Protein AF-B6IWZ7-F1 (afdb_monomer_lite)

Sequence (149 aa):
MPFMDRESFIALLDSLGDPDDAKALEAARTVHRRMVDAGVGWDALLVPAPRTDGDAEDGLDLDLDDAGVDDTDTDGAGVDGTDTGAGDAGGPEDRDLIDRMLADYVLSDQTRQELTDLRKDIAAGEFSPADSRYVRQLARRLKPRAGSR

pLDDT: mean 75.44, std 19.74, range [39.78, 95.19]

Secondary structure (DSSP, 8-state):
--SS-HHHHHHHHHGGG-S-HHHHHHHHHHHHHHHHHTT--GGGGSPPPP---S----------------------------------TT-HHHHHHHHHHHHHS---HHHHHHHHHHHHHHHHT---HHHHHHHHHHHHHPPP-S---

Organism: Rhodospirillum centenum (strain ATCC 51521 / SW) (NCBI:txid414684)

Radius of gyration: 23.31 Å; chains: 1; bounding box: 56×52×47 Å

Foldseek 3Di:
DPQDPPVVLVVLVVQCPPPPPVSVVVSVVVNVVSCVVVVHDPVVVDDPDPPPPDDDDDDPPPPDDDDDDDDDDDDDDDDPDDDPCPDPQQDVVLLVLLVCCLPFADDDPVVVVVSVVLNVCSVVVNHGNVNSVVSVVVSVPTDGPPDDD

Structure (mmCIF, N/CA/C/O backbone):
data_AF-B6IWZ7-F1
#
_entry.id   AF-B6IWZ7-F1
#
loop_
_atom_site.group_PDB
_atom_site.id
_atom_site.type_symbol
_atom_site.label_atom_id
_atom_site.label_alt_id
_atom_site.label_comp_id
_atom_site.label_asym_id
_atom_site.label_entity_id
_atom_site.label_seq_id
_atom_site.pdbx_PDB_ins_code
_atom_site.Cartn_x
_atom_site.Cartn_y
_atom_site.Cartn_z
_atom_site.occupancy
_atom_site.B_iso_or_equiv
_atom_site.auth_seq_id
_atom_site.auth_comp_id
_atom_site.auth_asym_id
_atom_site.auth_atom_id
_atom_site.pdbx_PDB_model_num
ATOM 1 N N . MET A 1 1 ? -14.646 20.123 1.696 1.00 50.62 1 MET A N 1
ATOM 2 C CA . MET A 1 1 ? -14.236 19.291 2.849 1.00 50.62 1 MET A CA 1
ATOM 3 C C . MET A 1 1 ? -14.464 20.065 4.155 1.00 50.62 1 MET A C 1
ATOM 5 O O . MET A 1 1 ? -13.524 20.673 4.640 1.00 50.62 1 MET A O 1
ATOM 9 N N . PRO A 1 2 ? -15.690 20.142 4.699 1.00 50.22 2 PRO A N 1
ATOM 10 C CA . PRO A 1 2 ? -15.967 20.957 5.891 1.00 50.22 2 PRO A CA 1
ATOM 11 C C . PRO A 1 2 ? -15.804 20.234 7.248 1.00 50.22 2 PRO A C 1
ATOM 13 O O . PRO A 1 2 ? -16.154 20.813 8.269 1.00 50.22 2 PRO A O 1
ATOM 16 N N . PHE A 1 3 ? -15.290 18.995 7.294 1.00 53.25 3 PHE A N 1
ATOM 17 C CA . PHE A 1 3 ? -15.301 18.169 8.522 1.00 53.25 3 PHE A CA 1
ATOM 18 C C . PHE A 1 3 ? -13.920 17.912 9.148 1.00 53.25 3 PHE A C 1
ATOM 20 O O . PHE A 1 3 ? -13.838 17.439 10.276 1.00 53.25 3 PHE A O 1
ATOM 27 N N . MET A 1 4 ? -12.833 18.226 8.443 1.00 65.00 4 MET A N 1
ATOM 28 C CA . MET A 1 4 ? -11.468 18.141 8.965 1.00 65.00 4 MET A CA 1
ATOM 29 C C . MET A 1 4 ? -10.723 19.402 8.565 1.00 65.00 4 MET A C 1
ATOM 31 O O . MET A 1 4 ? -10.801 19.818 7.409 1.00 65.00 4 MET A O 1
ATOM 35 N N . ASP A 1 5 ? -10.005 19.997 9.514 1.00 81.00 5 ASP A N 1
ATOM 36 C CA . ASP A 1 5 ? -9.083 21.081 9.205 1.00 81.00 5 ASP A CA 1
ATOM 37 C C . ASP A 1 5 ? -8.035 20.563 8.212 1.00 81.00 5 ASP A C 1
ATOM 39 O O . ASP A 1 5 ? -7.206 19.709 8.540 1.00 81.00 5 ASP A O 1
ATOM 43 N N . ARG A 1 6 ? -8.153 21.017 6.961 1.00 83.81 6 ARG A N 1
ATOM 44 C CA . ARG A 1 6 ? -7.383 20.504 5.825 1.00 83.81 6 ARG A CA 1
ATOM 45 C C . ARG A 1 6 ? -5.889 20.703 6.042 1.00 83.81 6 ARG A C 1
ATOM 47 O O . ARG A 1 6 ? -5.115 19.794 5.769 1.00 83.81 6 ARG A O 1
ATOM 54 N N . GLU A 1 7 ? -5.504 21.862 6.558 1.00 87.31 7 GLU A N 1
ATOM 55 C CA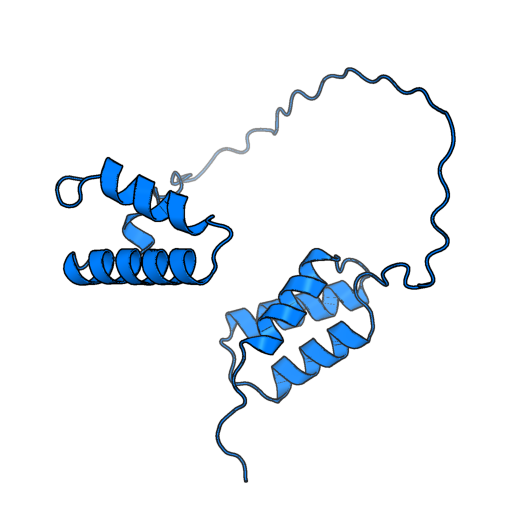 . GLU A 1 7 ? -4.105 22.220 6.781 1.00 87.31 7 GLU A CA 1
ATOM 56 C C . GLU A 1 7 ? -3.483 21.344 7.876 1.00 87.31 7 GLU A C 1
ATOM 58 O O . GLU A 1 7 ? -2.426 20.748 7.673 1.00 87.31 7 GLU A O 1
ATOM 63 N N . SER A 1 8 ? -4.192 21.137 8.989 1.00 83.25 8 SER A N 1
ATOM 64 C CA . SER A 1 8 ? -3.762 20.208 10.040 1.00 83.25 8 SER A CA 1
ATOM 65 C C . SER A 1 8 ? -3.697 18.756 9.565 1.00 83.25 8 SER A C 1
ATOM 67 O O . SER A 1 8 ? -2.905 17.975 10.088 1.00 83.25 8 SER A O 1
ATOM 69 N N . PHE A 1 9 ? -4.554 18.353 8.623 1.00 87.81 9 PHE A N 1
ATOM 70 C CA . PHE A 1 9 ? -4.522 17.006 8.054 1.00 87.81 9 PHE A CA 1
ATOM 71 C C . PHE A 1 9 ? -3.341 16.826 7.096 1.00 87.81 9 PHE A C 1
ATOM 73 O O . PHE A 1 9 ? -2.662 15.809 7.168 1.00 87.81 9 PHE A O 1
ATOM 80 N N . ILE A 1 10 ? -3.038 17.829 6.267 1.00 90.19 10 ILE A N 1
ATOM 81 C CA . ILE A 1 10 ? -1.868 17.824 5.378 1.00 90.19 10 ILE A CA 1
ATOM 82 C C . ILE A 1 10 ? -0.570 17.769 6.182 1.00 90.19 10 ILE A C 1
ATOM 84 O O . ILE A 1 10 ? 0.285 16.948 5.872 1.00 90.19 10 ILE A O 1
ATOM 88 N N . ALA A 1 11 ? -0.442 18.552 7.256 1.00 90.19 11 ALA A N 1
ATOM 89 C CA . ALA A 1 11 ? 0.731 18.487 8.131 1.00 90.19 11 ALA A CA 1
ATOM 90 C C . ALA A 1 11 ? 0.934 17.088 8.749 1.00 90.19 11 ALA A C 1
ATOM 92 O O . ALA A 1 11 ? 2.060 16.642 8.951 1.00 90.19 11 ALA A O 1
ATOM 93 N N . LEU A 1 12 ? -0.163 16.376 9.029 1.00 89.31 12 LEU A N 1
ATOM 94 C CA . LEU A 1 12 ? -0.134 15.006 9.545 1.00 89.31 12 LEU A CA 1
ATOM 95 C C . LEU A 1 12 ? 0.260 13.974 8.475 1.00 89.31 12 LEU A C 1
ATOM 97 O O . LEU A 1 12 ? 0.770 12.910 8.808 1.00 89.31 12 LEU A O 1
ATOM 101 N N . LEU A 1 13 ? -0.026 14.260 7.204 1.00 92.75 13 LEU A N 1
ATOM 102 C CA . LEU A 1 13 ? 0.418 13.441 6.078 1.00 92.75 13 LEU A CA 1
ATOM 103 C C . LEU A 1 13 ? 1.897 13.685 5.770 1.00 92.75 13 LEU A C 1
ATOM 105 O O . LEU A 1 13 ? 2.611 12.736 5.471 1.00 92.75 13 LEU A O 1
ATOM 109 N N . ASP A 1 14 ? 2.363 14.925 5.893 1.00 93.75 14 ASP A N 1
ATOM 110 C CA . ASP A 1 14 ? 3.773 15.282 5.719 1.00 93.75 14 ASP A CA 1
ATOM 111 C C . ASP A 1 14 ? 4.665 14.584 6.762 1.00 93.75 14 ASP A C 1
ATOM 113 O O . ASP A 1 14 ? 5.712 14.030 6.429 1.00 93.75 14 ASP A O 1
ATOM 117 N N . SER A 1 15 ? 4.194 14.470 8.012 1.00 90.75 15 SER A N 1
ATOM 118 C CA . SER A 1 15 ? 4.924 13.763 9.074 1.00 90.75 15 SER A CA 1
ATOM 119 C C . SER A 1 15 ? 5.029 12.243 8.886 1.00 90.75 15 SER A C 1
ATOM 121 O O . SER A 1 15 ? 5.782 11.593 9.611 1.00 90.75 15 SER A O 1
ATOM 123 N N . LEU A 1 16 ? 4.341 11.658 7.898 1.00 93.00 16 LEU A N 1
ATOM 124 C CA . LEU A 1 16 ? 4.580 10.269 7.482 1.00 93.00 16 LEU A CA 1
ATOM 125 C C . LEU A 1 16 ? 5.947 10.094 6.805 1.00 93.00 16 LEU A C 1
ATOM 127 O O . LEU A 1 16 ? 6.442 8.972 6.745 1.00 93.00 16 LEU A O 1
ATOM 131 N N . GLY A 1 17 ? 6.538 11.176 6.290 1.00 89.69 17 GLY A N 1
ATOM 132 C CA . GLY A 1 17 ? 7.883 11.196 5.718 1.00 89.69 17 GLY A CA 1
ATOM 133 C C . GLY A 1 17 ? 8.998 11.457 6.736 1.00 89.69 17 GLY A C 1
ATOM 134 O O . GLY A 1 17 ? 10.150 11.602 6.328 1.00 89.69 17 GLY A O 1
ATOM 135 N N . ASP A 1 18 ? 8.685 11.554 8.036 1.00 93.88 18 ASP A N 1
ATOM 136 C CA . ASP A 1 18 ? 9.697 11.769 9.077 1.00 93.88 18 ASP A CA 1
ATOM 137 C C . ASP A 1 18 ? 10.650 10.553 9.144 1.00 93.88 18 ASP A C 1
ATOM 139 O O . ASP A 1 18 ? 10.182 9.412 9.135 1.00 93.88 18 ASP A O 1
ATOM 143 N N . PRO A 1 19 ? 11.982 10.762 9.202 1.00 88.94 19 PRO A N 1
ATOM 144 C CA . PRO A 1 19 ? 12.957 9.673 9.297 1.00 88.94 19 PRO A CA 1
ATOM 145 C C . PRO A 1 19 ? 12.881 8.892 10.619 1.00 88.94 19 PRO A C 1
ATOM 147 O O . PRO A 1 19 ? 13.490 7.829 10.737 1.00 88.94 19 PRO A O 1
ATOM 150 N N . ASP A 1 20 ? 12.187 9.420 11.628 1.00 92.94 20 ASP A N 1
ATOM 151 C CA . ASP A 1 20 ? 11.877 8.711 12.863 1.00 92.94 20 ASP A CA 1
ATOM 152 C C . ASP A 1 20 ? 10.621 7.841 12.692 1.00 92.94 20 ASP A C 1
ATOM 154 O O . ASP A 1 20 ? 9.480 8.316 12.757 1.00 92.94 20 ASP A O 1
ATOM 158 N N . ASP A 1 21 ? 10.839 6.532 12.551 1.00 91.56 21 ASP A N 1
ATOM 159 C CA . ASP A 1 21 ? 9.786 5.520 12.427 1.00 91.56 21 ASP A CA 1
ATOM 160 C C . ASP A 1 21 ? 8.716 5.615 13.528 1.00 91.56 21 ASP A C 1
ATOM 162 O O . ASP A 1 21 ? 7.542 5.319 13.283 1.00 91.56 21 ASP A O 1
ATOM 166 N N . ALA A 1 22 ? 9.081 6.026 14.750 1.00 92.56 22 ALA A N 1
ATOM 167 C CA . ALA A 1 22 ? 8.120 6.148 15.842 1.00 92.56 22 ALA A CA 1
ATOM 168 C C . ALA A 1 22 ? 7.110 7.273 15.575 1.00 92.56 22 ALA A C 1
ATOM 170 O O . ALA A 1 22 ? 5.908 7.090 15.800 1.00 92.56 22 ALA A O 1
ATOM 171 N N . LYS A 1 23 ? 7.581 8.405 15.041 1.00 88.38 23 LYS A N 1
ATOM 172 C CA . LYS A 1 23 ? 6.732 9.543 14.675 1.00 88.38 23 LYS A CA 1
ATOM 173 C C . LYS A 1 23 ? 5.892 9.247 13.445 1.00 88.38 23 LYS A C 1
ATOM 175 O O . LYS A 1 23 ? 4.693 9.523 13.465 1.00 88.38 23 LYS A O 1
ATOM 180 N N . ALA A 1 24 ? 6.475 8.623 12.423 1.00 93.75 24 ALA A N 1
ATOM 181 C CA . ALA A 1 24 ? 5.736 8.214 11.232 1.00 93.75 24 ALA A CA 1
ATOM 182 C C . ALA A 1 24 ? 4.601 7.231 11.588 1.00 93.75 24 ALA A C 1
ATOM 184 O O . ALA A 1 24 ? 3.465 7.365 11.124 1.00 93.75 24 ALA A O 1
ATOM 185 N N . LEU A 1 25 ? 4.863 6.276 12.488 1.00 94.69 25 LEU A N 1
ATOM 186 C CA . LEU A 1 25 ? 3.860 5.325 12.972 1.00 94.69 25 LEU A CA 1
ATOM 187 C C . LEU A 1 25 ? 2.758 6.003 13.803 1.00 94.69 25 LEU A C 1
ATOM 189 O O . LEU A 1 25 ? 1.578 5.661 13.669 1.00 94.69 25 LEU A O 1
ATOM 193 N N . GLU A 1 26 ? 3.113 6.949 14.672 1.00 93.06 2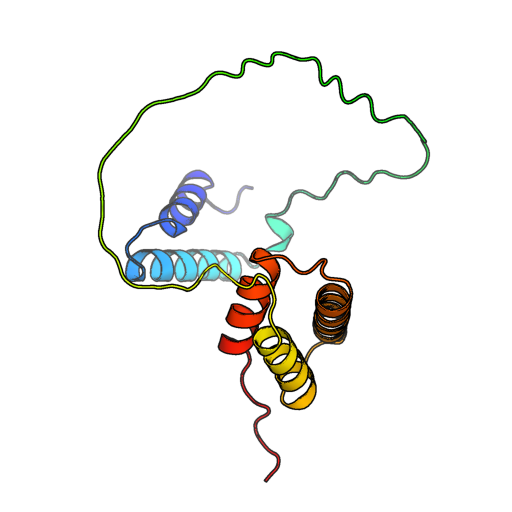6 GLU A N 1
ATOM 194 C CA . GLU A 1 26 ? 2.141 7.734 15.438 1.00 93.06 26 GLU A CA 1
ATOM 195 C C . GLU A 1 26 ? 1.251 8.581 14.517 1.00 93.06 26 GLU A C 1
ATOM 197 O O . GLU A 1 26 ? 0.022 8.580 14.670 1.00 93.06 26 GLU A O 1
ATOM 202 N N . ALA A 1 27 ? 1.852 9.237 13.524 1.00 91.06 27 ALA A N 1
ATOM 203 C CA . ALA A 1 27 ? 1.153 10.004 12.505 1.00 91.06 27 ALA A CA 1
ATOM 204 C C . ALA A 1 27 ? 0.169 9.118 11.733 1.00 91.06 27 ALA A C 1
ATOM 206 O O . ALA A 1 27 ? -1.027 9.413 11.708 1.00 91.06 27 ALA A O 1
ATOM 207 N N . ALA A 1 28 ? 0.617 7.964 11.227 1.00 93.50 28 ALA A N 1
ATOM 208 C CA . ALA A 1 28 ? -0.228 7.011 10.503 1.00 93.50 28 ALA A CA 1
ATOM 209 C C . ALA A 1 28 ? -1.429 6.538 11.335 1.00 93.50 28 ALA A C 1
ATOM 211 O O . ALA A 1 28 ? -2.569 6.512 10.862 1.00 93.50 28 ALA A O 1
ATOM 212 N N . ARG A 1 29 ? -1.199 6.212 12.613 1.00 94.62 29 ARG A N 1
ATOM 213 C CA . ARG A 1 29 ? -2.270 5.821 13.544 1.00 94.62 29 ARG A CA 1
ATOM 214 C C . ARG A 1 29 ? -3.251 6.960 13.803 1.00 94.62 29 ARG A C 1
ATOM 216 O O . ARG A 1 29 ? -4.442 6.707 13.981 1.00 94.62 29 ARG A O 1
ATOM 223 N N . THR A 1 30 ? -2.767 8.196 13.839 1.00 92.88 30 THR A N 1
ATOM 224 C CA . THR A 1 30 ? -3.594 9.386 14.060 1.00 92.88 30 THR A CA 1
ATOM 225 C C . THR A 1 30 ? -4.440 9.710 12.831 1.00 92.88 30 THR A C 1
ATOM 227 O O . THR A 1 30 ? -5.633 9.972 12.984 1.00 92.88 30 THR A O 1
ATOM 230 N N . VAL A 1 31 ? -3.872 9.607 11.623 1.00 91.31 31 VAL A N 1
ATOM 231 C CA . VAL A 1 31 ? -4.6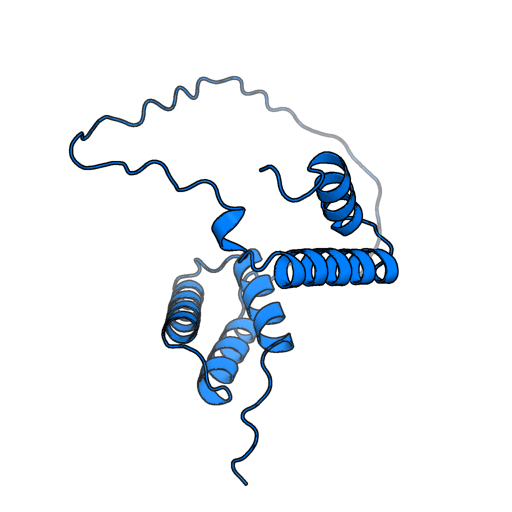08 9.734 10.354 1.00 91.31 31 VAL A CA 1
ATOM 232 C C . VAL A 1 31 ? -5.738 8.705 10.312 1.00 91.31 31 VAL A C 1
ATOM 234 O O . VAL A 1 31 ? -6.899 9.074 10.141 1.00 91.31 31 VAL A O 1
ATOM 237 N N . HIS A 1 32 ? -5.424 7.428 10.562 1.00 91.56 32 HIS A N 1
ATOM 238 C CA . HIS A 1 32 ? -6.417 6.354 10.540 1.00 91.56 32 HIS A CA 1
ATOM 239 C C . HIS A 1 32 ? -7.565 6.593 11.531 1.00 91.56 32 HIS A C 1
ATOM 241 O O . HIS A 1 32 ? -8.730 6.464 11.163 1.00 91.56 32 HIS A O 1
ATOM 247 N N . ARG A 1 33 ? -7.254 6.994 12.772 1.00 92.31 33 ARG A N 1
ATOM 248 C CA . ARG A 1 33 ? -8.272 7.275 13.795 1.00 92.31 33 ARG A CA 1
ATOM 249 C C . ARG A 1 33 ? -9.199 8.411 13.375 1.00 92.31 33 ARG A C 1
ATOM 251 O O . ARG A 1 33 ? -10.406 8.261 13.471 1.00 92.31 33 ARG A O 1
ATOM 258 N N . ARG A 1 34 ? -8.647 9.501 12.832 1.00 88.12 34 ARG A N 1
ATOM 259 C CA . ARG A 1 34 ? -9.447 10.630 12.334 1.00 88.12 34 ARG A CA 1
ATOM 260 C C . ARG A 1 34 ? -10.390 10.211 11.211 1.00 88.12 34 ARG A C 1
ATOM 262 O O . ARG A 1 34 ? -11.534 10.647 11.191 1.00 88.12 34 ARG A O 1
ATOM 269 N N . MET A 1 35 ? -9.934 9.356 10.299 1.00 88.56 35 MET A N 1
ATOM 270 C CA . MET A 1 35 ? -10.774 8.837 9.217 1.00 88.56 35 MET A CA 1
ATOM 271 C C . MET A 1 35 ? -11.911 7.954 9.733 1.00 88.56 35 MET A C 1
ATOM 273 O O . MET A 1 35 ? -13.052 8.127 9.308 1.00 88.56 35 MET A O 1
ATOM 277 N N . VAL A 1 36 ? -11.624 7.076 10.700 1.00 89.88 36 VAL A N 1
ATOM 278 C CA . VAL A 1 36 ? -12.641 6.249 11.369 1.00 89.88 36 VAL A CA 1
ATOM 279 C C . VAL A 1 36 ? -13.645 7.112 12.137 1.00 89.88 36 VAL A C 1
ATOM 281 O O . VAL A 1 36 ? -14.846 6.918 11.970 1.00 89.88 36 VAL A O 1
ATOM 284 N N . ASP A 1 37 ? -13.179 8.092 12.916 1.00 86.75 37 ASP A N 1
ATOM 285 C CA . ASP A 1 37 ? -14.033 8.993 13.705 1.00 86.75 37 ASP A CA 1
ATOM 286 C C . ASP A 1 37 ? -14.950 9.843 12.814 1.00 86.75 37 ASP A C 1
ATOM 288 O O . ASP A 1 37 ? -16.090 10.131 13.175 1.00 86.75 37 ASP A O 1
ATOM 292 N N . ALA A 1 38 ? -14.473 10.220 11.626 1.00 83.94 38 ALA A N 1
ATOM 293 C CA . ALA A 1 38 ? -15.274 10.925 10.634 1.00 83.94 38 ALA A CA 1
ATOM 294 C C . ALA A 1 38 ? -16.178 10.000 9.800 1.00 83.94 38 ALA A C 1
ATOM 296 O O . ALA A 1 38 ? -16.990 10.497 9.021 1.00 83.94 38 ALA A O 1
ATOM 297 N N . GLY A 1 39 ? -16.042 8.676 9.928 1.00 87.00 39 GLY A N 1
ATOM 298 C CA . GLY A 1 39 ? -16.761 7.701 9.105 1.00 87.00 39 GLY A CA 1
ATOM 299 C C . GLY A 1 39 ? -16.397 7.772 7.618 1.00 87.00 39 GLY A C 1
ATOM 300 O O . GLY A 1 39 ? -17.208 7.403 6.771 1.00 87.00 39 GLY A O 1
ATOM 301 N N . VAL A 1 40 ? -15.205 8.279 7.293 1.00 84.50 40 VAL A N 1
ATOM 302 C CA . VAL A 1 40 ? -14.745 8.516 5.921 1.00 84.50 40 VAL A CA 1
ATOM 303 C C . VAL A 1 40 ? -13.758 7.421 5.516 1.00 84.50 40 VAL A C 1
ATOM 305 O O . VAL A 1 40 ? -12.744 7.207 6.179 1.00 84.50 40 VAL A O 1
ATOM 308 N N . GLY A 1 41 ? -14.053 6.729 4.414 1.00 84.88 41 GLY A N 1
ATOM 309 C CA . GLY A 1 41 ? -13.147 5.760 3.797 1.00 84.88 41 GLY A CA 1
ATOM 310 C C . GLY A 1 41 ? -12.001 6.426 3.028 1.00 84.88 41 GLY A C 1
ATOM 311 O O . GLY A 1 41 ? -12.052 7.609 2.696 1.00 84.88 41 GLY A O 1
ATOM 312 N N . TRP A 1 42 ? -10.941 5.669 2.736 1.00 86.62 42 TRP A N 1
ATOM 313 C CA . TRP A 1 42 ? -9.783 6.166 1.973 1.00 86.62 42 TRP A CA 1
ATOM 314 C C . TRP A 1 42 ? -10.126 6.564 0.536 1.00 86.62 42 TRP A C 1
ATOM 316 O O . TRP A 1 42 ? -9.491 7.453 -0.023 1.00 86.62 42 TRP A O 1
ATOM 326 N N . ASP A 1 43 ? -11.165 5.961 -0.034 1.00 85.81 43 ASP A N 1
ATOM 327 C CA . ASP A 1 43 ? -11.719 6.289 -1.346 1.00 85.81 43 ASP A CA 1
ATOM 328 C C . ASP A 1 43 ? -12.205 7.741 -1.437 1.00 85.81 43 ASP A C 1
ATOM 330 O O . ASP A 1 43 ? -12.054 8.377 -2.475 1.00 85.81 43 ASP A O 1
ATOM 334 N N . ALA A 1 44 ? -12.701 8.306 -0.335 1.00 84.44 44 ALA A N 1
ATOM 335 C CA . ALA A 1 44 ? -13.206 9.674 -0.305 1.00 84.44 44 ALA A CA 1
ATOM 336 C C . ALA A 1 44 ? -12.101 10.740 -0.409 1.00 84.44 44 ALA A C 1
ATOM 338 O O . ALA A 1 44 ? -12.396 11.916 -0.633 1.00 84.44 44 ALA A O 1
ATOM 339 N N . LEU A 1 45 ? -10.834 10.352 -0.222 1.00 83.12 45 LEU A N 1
ATOM 340 C CA . LEU A 1 45 ? -9.682 11.225 -0.454 1.00 83.12 45 LEU A CA 1
ATOM 341 C C . LEU A 1 45 ? -9.242 11.227 -1.921 1.00 83.12 45 LEU A C 1
ATOM 343 O O . LEU A 1 45 ? -8.505 12.123 -2.332 1.00 83.12 45 LEU A O 1
ATOM 347 N N . LEU A 1 46 ? -9.676 10.240 -2.706 1.00 85.31 46 LEU A N 1
ATOM 348 C CA . LEU A 1 46 ? -9.309 10.124 -4.107 1.00 85.31 46 LEU A CA 1
ATOM 349 C C . LEU A 1 46 ? -10.236 10.998 -4.948 1.00 85.31 46 LEU A C 1
ATOM 351 O O . LEU A 1 46 ? -11.462 10.903 -4.874 1.00 85.31 46 LEU A O 1
ATOM 355 N N . VAL A 1 47 ? -9.643 11.851 -5.782 1.00 80.56 47 VAL A N 1
ATOM 356 C CA . VAL A 1 47 ? -10.397 12.526 -6.838 1.00 80.56 47 VAL A CA 1
ATOM 357 C C . VAL A 1 47 ? -10.791 11.451 -7.856 1.00 80.56 47 VAL A C 1
ATOM 359 O O . VAL A 1 47 ? -9.903 10.727 -8.315 1.00 80.56 47 VAL A O 1
ATOM 362 N N . PRO A 1 48 ? -12.084 11.304 -8.206 1.00 71.81 48 PRO A N 1
ATOM 363 C CA . PRO A 1 48 ? -12.495 10.359 -9.233 1.00 71.81 48 PRO A CA 1
ATOM 364 C C . PRO A 1 48 ? -11.707 10.628 -10.511 1.00 71.81 48 PRO A C 1
ATOM 366 O O . PRO A 1 48 ? -11.622 11.781 -10.942 1.00 71.81 48 PRO A O 1
ATOM 369 N N . ALA A 1 49 ? -11.143 9.578 -11.113 1.00 68.19 49 ALA A N 1
ATOM 370 C CA . ALA A 1 49 ? -10.564 9.703 -12.442 1.00 68.19 49 ALA A CA 1
ATOM 371 C C . ALA A 1 49 ? -11.622 10.330 -13.365 1.00 68.19 49 ALA A C 1
ATOM 373 O O . ALA A 1 49 ? -12.802 9.961 -13.253 1.00 68.19 49 ALA A O 1
ATOM 374 N N . PRO A 1 50 ? -11.250 11.296 -14.226 1.00 68.25 50 PRO A N 1
ATOM 375 C CA . PRO A 1 50 ? -12.193 11.841 -15.186 1.00 68.25 50 PRO A CA 1
ATOM 376 C C . PRO A 1 50 ? -12.786 10.662 -15.951 1.00 68.25 50 PRO A C 1
ATOM 378 O O . PRO A 1 50 ? -12.051 9.854 -16.519 1.00 68.25 50 PRO A O 1
ATOM 381 N N . ARG A 1 51 ? -14.114 10.515 -15.894 1.00 53.16 51 ARG A N 1
ATOM 382 C CA . ARG A 1 51 ? -14.802 9.536 -16.727 1.00 53.16 51 ARG A CA 1
ATOM 383 C C . ARG A 1 51 ? -14.580 9.990 -18.158 1.00 53.16 51 ARG A C 1
ATOM 385 O O . ARG A 1 51 ? -15.184 10.962 -18.601 1.00 53.16 51 ARG A O 1
ATOM 392 N N . THR A 1 52 ? -13.674 9.325 -18.857 1.00 52.09 52 THR A N 1
ATOM 393 C CA . THR A 1 52 ? -13.654 9.323 -20.313 1.00 52.09 52 THR A CA 1
ATOM 394 C C . THR A 1 52 ? -14.859 8.503 -20.752 1.00 52.09 52 THR A C 1
ATOM 396 O O . THR A 1 52 ? -14.767 7.322 -21.079 1.00 52.09 52 THR A O 1
ATOM 399 N N . ASP A 1 53 ? -16.037 9.117 -20.644 1.00 50.22 53 ASP A N 1
ATOM 400 C CA . ASP A 1 53 ? -17.257 8.604 -21.242 1.00 50.22 53 ASP A CA 1
ATOM 401 C C . ASP A 1 53 ? -17.045 8.620 -22.764 1.00 50.22 53 ASP A C 1
ATOM 403 O O . ASP A 1 53 ? -17.213 9.658 -23.383 1.00 50.22 53 ASP A O 1
ATOM 407 N N . GLY A 1 54 ? -16.592 7.485 -23.310 1.00 47.53 54 GLY A N 1
ATOM 408 C CA . GLY A 1 54 ? -16.725 7.021 -24.697 1.00 47.53 54 GLY A CA 1
ATOM 409 C C . GLY A 1 54 ? -16.447 7.989 -25.860 1.00 47.53 54 GLY A C 1
ATOM 410 O O . GLY A 1 54 ? -17.141 8.981 -26.039 1.00 47.53 54 GLY A O 1
ATOM 411 N N . ASP A 1 55 ? -15.583 7.528 -26.771 1.00 48.28 55 ASP A N 1
ATOM 412 C CA . ASP A 1 55 ? -15.489 7.956 -28.180 1.00 48.28 55 ASP A CA 1
ATOM 413 C C . ASP A 1 55 ? -14.666 9.231 -28.465 1.00 48.28 55 ASP A C 1
ATOM 415 O O . ASP A 1 55 ? -15.192 10.324 -28.658 1.00 48.28 55 ASP A O 1
ATOM 419 N N . ALA A 1 56 ? -13.344 9.065 -28.542 1.00 44.22 56 ALA A N 1
ATOM 420 C CA . ALA A 1 56 ? -12.533 9.620 -29.627 1.00 44.22 56 ALA A CA 1
ATOM 421 C C . ALA A 1 56 ? -11.158 8.946 -29.606 1.00 44.22 56 ALA A C 1
ATOM 423 O O . ALA A 1 56 ? -10.397 9.067 -28.646 1.00 44.22 56 ALA A O 1
ATOM 424 N N . GLU A 1 57 ? -10.848 8.234 -30.683 1.00 51.78 57 GLU A N 1
ATOM 425 C CA . GLU A 1 57 ? -9.468 8.064 -31.110 1.00 51.78 57 GLU A CA 1
ATOM 426 C C . GLU A 1 57 ? -8.923 9.469 -31.378 1.00 51.78 57 GLU A C 1
ATOM 428 O O . GLU A 1 57 ? -9.388 10.125 -32.308 1.00 51.78 57 GLU A O 1
ATOM 433 N N . ASP A 1 58 ? -7.995 9.963 -30.562 1.00 43.53 58 ASP A N 1
ATOM 434 C CA . ASP A 1 58 ? -7.208 11.126 -30.954 1.00 43.53 58 ASP A CA 1
ATOM 435 C C . ASP A 1 58 ? -5.779 11.000 -30.437 1.00 43.53 58 ASP A C 1
ATOM 437 O O . ASP A 1 58 ? -5.521 10.568 -29.310 1.00 43.53 58 ASP A O 1
ATOM 441 N N . GLY A 1 59 ? -4.862 11.252 -31.361 1.00 44.62 59 GLY A N 1
ATOM 442 C CA . GLY A 1 59 ? -3.478 10.824 -31.320 1.00 44.62 59 GLY A CA 1
ATOM 443 C C . GLY A 1 59 ? -2.682 11.396 -30.155 1.00 44.62 59 GLY A C 1
ATOM 444 O O . GLY A 1 59 ? -2.872 12.522 -29.703 1.00 44.62 59 GLY A O 1
ATOM 445 N N . LEU A 1 60 ? -1.724 10.587 -29.713 1.00 47.25 60 LEU A N 1
ATOM 446 C CA . LEU A 1 60 ? -0.593 11.023 -28.914 1.00 47.25 60 LEU A CA 1
ATOM 447 C C . LEU A 1 60 ? 0.194 12.073 -29.712 1.00 47.25 60 LEU A C 1
ATOM 449 O O . LEU A 1 60 ? 0.977 11.709 -30.586 1.00 47.25 60 LEU A O 1
ATOM 453 N N . ASP A 1 61 ? 0.004 13.351 -29.399 1.00 45.75 61 ASP A N 1
ATOM 454 C CA . ASP A 1 61 ? 0.964 14.402 -29.739 1.00 45.75 61 ASP A CA 1
ATOM 455 C C . ASP A 1 61 ? 1.854 14.638 -28.513 1.00 45.75 61 ASP A C 1
ATOM 457 O O . ASP A 1 61 ? 1.596 15.486 -27.658 1.00 45.75 61 ASP A O 1
ATOM 461 N N . LEU A 1 62 ? 2.848 13.760 -28.352 1.00 52.53 62 LEU A N 1
ATOM 462 C CA . LEU A 1 62 ? 3.961 13.990 -27.438 1.00 52.53 62 LEU A CA 1
ATOM 463 C C . LEU A 1 62 ? 5.033 14.745 -28.219 1.00 52.53 62 LEU A C 1
ATOM 465 O O . LEU A 1 62 ? 5.888 14.12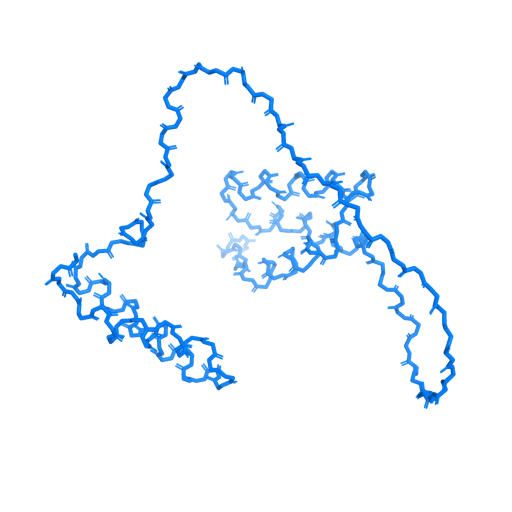9 -28.853 1.00 52.53 62 LEU A O 1
ATOM 469 N N . ASP A 1 63 ? 4.957 16.070 -28.152 1.00 45.12 63 ASP A N 1
ATOM 470 C CA . ASP A 1 63 ? 5.983 16.995 -28.631 1.00 45.12 63 ASP A CA 1
ATOM 471 C C . ASP A 1 63 ? 7.248 16.799 -27.765 1.00 45.12 63 ASP A C 1
ATOM 473 O O . ASP A 1 63 ? 7.379 17.331 -26.659 1.00 45.12 63 ASP A O 1
ATOM 477 N N . LEU A 1 64 ? 8.129 15.902 -28.217 1.00 58.03 64 LEU A N 1
ATOM 478 C CA . LEU A 1 64 ? 9.436 15.595 -27.633 1.00 58.03 64 LEU A CA 1
ATOM 479 C C . LEU A 1 64 ? 10.531 16.039 -28.612 1.00 58.03 64 LEU A C 1
ATOM 481 O O . LEU A 1 64 ? 11.237 15.208 -29.181 1.00 58.03 64 LEU A O 1
ATOM 485 N N . ASP A 1 65 ? 10.681 17.350 -28.781 1.00 44.97 65 ASP A N 1
ATOM 486 C CA . ASP A 1 65 ? 11.894 17.973 -29.326 1.00 44.97 65 ASP A CA 1
ATOM 487 C C . ASP A 1 65 ? 12.842 18.281 -28.152 1.00 44.97 65 ASP A C 1
ATOM 489 O O . ASP A 1 65 ? 12.520 19.023 -27.224 1.00 44.97 65 ASP A O 1
ATOM 493 N N . ASP A 1 66 ? 13.898 17.490 -27.992 1.00 49.22 66 ASP A N 1
ATOM 494 C CA . ASP A 1 66 ? 15.241 17.748 -28.532 1.00 49.22 66 ASP A CA 1
ATOM 495 C C . ASP A 1 66 ? 15.993 18.880 -27.815 1.00 49.22 66 ASP A C 1
ATOM 497 O O . ASP A 1 66 ? 15.803 20.068 -28.063 1.00 49.22 66 ASP A O 1
ATOM 501 N N . ALA A 1 67 ? 16.913 18.471 -26.941 1.00 48.50 67 ALA A N 1
ATOM 502 C CA . ALA A 1 67 ? 18.203 19.129 -26.775 1.00 48.50 67 ALA A CA 1
ATOM 503 C C . ALA A 1 67 ? 19.156 18.144 -26.091 1.00 48.50 67 ALA A C 1
ATOM 505 O O . ALA A 1 67 ? 19.278 18.095 -24.864 1.00 48.50 67 ALA A O 1
ATOM 506 N N . GLY A 1 68 ? 19.816 17.324 -26.905 1.00 48.09 68 GLY A N 1
ATOM 507 C CA . GLY A 1 68 ? 20.998 16.592 -26.475 1.00 48.09 68 GLY A CA 1
ATOM 508 C C . GLY A 1 68 ? 22.150 17.533 -26.118 1.00 48.09 68 GLY A C 1
ATOM 509 O O . GLY A 1 68 ? 22.334 18.567 -26.753 1.00 48.09 68 GLY A O 1
ATOM 510 N N . VAL A 1 69 ? 22.964 17.126 -25.145 1.00 53.00 69 VAL A N 1
ATOM 511 C CA . VAL A 1 69 ? 24.426 17.214 -25.246 1.00 53.00 69 VAL A CA 1
ATOM 512 C C . VAL A 1 69 ? 25.063 16.167 -24.336 1.00 53.00 69 VAL A C 1
ATOM 514 O O . VAL A 1 69 ? 24.833 16.118 -23.129 1.00 53.00 69 VAL A O 1
ATOM 517 N N . ASP A 1 70 ? 25.816 15.320 -25.021 1.00 48.34 70 ASP A N 1
ATOM 518 C CA . ASP A 1 70 ? 26.867 14.408 -24.590 1.00 48.34 70 ASP A CA 1
ATOM 519 C C . ASP A 1 70 ? 28.086 15.171 -24.021 1.00 48.34 70 ASP A C 1
ATOM 521 O O . ASP A 1 70 ? 28.145 16.399 -24.109 1.00 48.34 70 ASP A O 1
ATOM 525 N N . ASP A 1 71 ? 29.058 14.398 -23.528 1.00 46.12 71 ASP A N 1
ATOM 526 C CA . ASP A 1 71 ? 30.488 14.709 -23.324 1.00 46.12 71 ASP A CA 1
ATOM 527 C C . ASP A 1 71 ? 30.999 14.630 -21.865 1.00 46.12 71 ASP A C 1
ATOM 529 O O . ASP A 1 71 ? 31.057 15.588 -21.096 1.00 46.12 71 ASP A O 1
ATOM 533 N N . THR A 1 72 ? 31.276 13.375 -21.500 1.00 48.19 72 THR A N 1
ATOM 534 C CA . THR A 1 72 ? 32.562 12.796 -21.055 1.00 48.19 72 THR A CA 1
ATOM 535 C C . THR A 1 72 ? 33.454 13.405 -19.956 1.00 48.19 72 THR A C 1
ATOM 537 O O . THR A 1 72 ? 33.848 14.564 -19.960 1.00 48.19 72 THR A O 1
ATOM 540 N N . ASP A 1 73 ? 33.904 12.449 -19.127 1.00 48.56 73 ASP A N 1
ATOM 541 C CA . ASP A 1 73 ? 35.215 12.278 -18.485 1.00 48.56 73 ASP A CA 1
ATOM 542 C C . ASP A 1 73 ? 35.677 13.248 -17.385 1.00 48.56 73 ASP A C 1
ATOM 544 O O . ASP A 1 73 ? 36.015 14.405 -17.619 1.00 48.56 73 ASP A O 1
ATOM 548 N N . THR A 1 74 ? 35.928 12.704 -16.184 1.00 43.28 74 THR A N 1
ATOM 549 C CA . THR A 1 74 ? 37.303 12.344 -15.751 1.00 43.28 74 THR A CA 1
ATOM 550 C C . THR A 1 74 ? 37.354 11.954 -14.261 1.00 43.28 74 THR A C 1
ATOM 552 O O . THR A 1 74 ? 36.978 12.721 -13.379 1.00 43.28 74 THR A O 1
ATOM 555 N N . ASP A 1 75 ? 37.862 10.740 -14.036 1.00 43.84 75 ASP A N 1
ATOM 556 C CA . ASP A 1 75 ? 38.640 10.187 -12.914 1.00 43.84 75 ASP A CA 1
ATOM 557 C C . ASP A 1 75 ? 38.388 10.576 -11.440 1.00 43.84 75 ASP A C 1
ATOM 559 O O . ASP A 1 75 ? 38.717 11.661 -10.965 1.00 43.84 75 ASP A O 1
ATOM 563 N N . GLY A 1 76 ? 38.112 9.527 -10.652 1.00 41.97 76 GLY A N 1
ATOM 564 C CA . GLY A 1 76 ? 39.108 9.081 -9.670 1.00 41.97 76 GLY A CA 1
ATOM 565 C C . GLY A 1 76 ? 38.791 9.290 -8.189 1.00 41.97 76 GLY A C 1
ATOM 566 O O . GLY A 1 76 ? 39.232 10.264 -7.590 1.00 41.97 76 GLY A O 1
ATOM 567 N N . ALA A 1 77 ? 38.198 8.281 -7.544 1.00 44.28 77 ALA A N 1
ATOM 568 C CA . ALA A 1 77 ? 38.553 7.919 -6.168 1.00 44.28 77 ALA A CA 1
ATOM 569 C C . ALA A 1 77 ? 38.107 6.482 -5.872 1.00 44.28 77 ALA A C 1
ATOM 571 O O . ALA A 1 77 ? 36.918 6.176 -5.836 1.00 44.28 77 ALA A O 1
ATOM 572 N N . GLY A 1 78 ? 39.085 5.596 -5.684 1.00 46.81 78 GLY A N 1
ATOM 573 C CA . GLY A 1 78 ? 38.852 4.202 -5.345 1.00 46.81 78 GLY A CA 1
ATOM 574 C C . GLY A 1 78 ? 38.181 4.033 -3.985 1.00 46.81 78 GLY A C 1
ATOM 575 O O . GLY A 1 78 ? 38.581 4.644 -2.995 1.00 46.81 78 GLY A O 1
ATOM 576 N N . VAL A 1 79 ? 37.219 3.118 -3.942 1.00 51.75 79 VAL A N 1
ATOM 577 C CA . VAL A 1 79 ? 36.905 2.353 -2.741 1.00 51.75 79 VAL A CA 1
ATOM 578 C C . VAL A 1 79 ? 36.985 0.880 -3.108 1.00 51.75 79 VAL A C 1
ATOM 580 O O . VAL A 1 79 ? 36.161 0.340 -3.839 1.00 51.75 79 VAL A O 1
ATOM 583 N N . ASP A 1 80 ? 38.065 0.270 -2.633 1.00 48.41 80 ASP A N 1
ATOM 584 C CA . ASP A 1 80 ? 38.186 -1.165 -2.440 1.00 48.41 80 ASP A CA 1
ATOM 585 C C . ASP A 1 80 ? 37.039 -1.605 -1.522 1.00 48.41 80 ASP A C 1
ATOM 587 O O . ASP A 1 80 ? 36.944 -1.191 -0.364 1.00 48.41 80 ASP A O 1
ATOM 591 N N . GLY A 1 81 ? 36.104 -2.349 -2.099 1.00 44.72 81 GLY A N 1
ATOM 592 C CA . GLY A 1 81 ? 34.857 -2.750 -1.478 1.00 44.72 81 GLY A CA 1
ATOM 593 C C . GLY A 1 81 ? 34.395 -4.035 -2.134 1.00 44.72 81 GLY A C 1
ATOM 594 O O . GLY A 1 81 ? 33.740 -4.034 -3.171 1.00 44.72 81 GLY A O 1
ATOM 595 N N . THR A 1 82 ? 34.798 -5.138 -1.524 1.00 46.50 82 THR A N 1
ATOM 596 C CA . THR A 1 82 ? 34.312 -6.487 -1.772 1.00 46.50 82 THR A CA 1
ATOM 597 C C . THR A 1 82 ? 32.785 -6.527 -1.789 1.00 46.50 82 THR A C 1
ATOM 599 O O . THR A 1 82 ? 32.179 -6.491 -0.724 1.00 46.50 82 THR A O 1
ATOM 602 N N . ASP A 1 83 ? 32.177 -6.639 -2.966 1.00 39.78 83 ASP A N 1
ATOM 603 C CA . ASP A 1 83 ? 31.041 -7.535 -3.192 1.00 39.78 83 ASP A CA 1
ATOM 604 C C . ASP A 1 83 ? 30.801 -7.666 -4.699 1.00 39.78 83 ASP A C 1
ATOM 606 O O . ASP A 1 83 ? 30.288 -6.769 -5.368 1.00 39.78 83 ASP A O 1
ATOM 610 N N . THR A 1 84 ? 31.217 -8.791 -5.272 1.00 44.88 84 THR A N 1
ATOM 611 C CA . THR A 1 84 ? 30.784 -9.195 -6.609 1.00 44.88 84 THR A CA 1
ATOM 612 C C . THR A 1 84 ? 29.335 -9.658 -6.494 1.00 44.88 84 THR A C 1
ATOM 614 O O . THR A 1 84 ? 29.047 -10.847 -6.449 1.00 44.88 84 THR A O 1
ATOM 617 N N . GLY A 1 85 ? 28.432 -8.688 -6.418 1.00 40.06 85 GLY A N 1
ATOM 618 C CA . GLY A 1 85 ? 26.988 -8.860 -6.439 1.00 40.06 85 GLY A CA 1
ATOM 619 C C . GLY A 1 85 ? 26.381 -7.868 -7.416 1.00 40.06 85 GLY A C 1
ATOM 620 O O . GLY A 1 85 ? 25.509 -7.086 -7.049 1.00 40.06 85 GLY A O 1
ATOM 621 N N . ALA A 1 86 ? 26.887 -7.853 -8.656 1.00 43.91 86 ALA A N 1
ATOM 622 C CA . ALA A 1 86 ? 26.163 -7.262 -9.772 1.00 43.91 86 ALA A CA 1
ATOM 623 C C . ALA A 1 86 ? 24.756 -7.868 -9.750 1.00 43.91 86 ALA A C 1
ATOM 625 O O . ALA A 1 86 ? 24.605 -9.078 -9.913 1.00 43.91 86 ALA A O 1
ATOM 626 N N . GLY A 1 87 ? 23.772 -7.033 -9.417 1.00 41.75 87 GLY A N 1
ATOM 627 C CA . GLY A 1 87 ? 22.400 -7.440 -9.175 1.00 41.75 87 GLY A CA 1
ATOM 628 C C . GLY A 1 87 ? 21.863 -8.235 -10.352 1.00 41.75 87 GLY A C 1
ATOM 629 O O . GLY A 1 87 ? 21.567 -7.668 -11.402 1.00 41.75 87 GLY A O 1
ATOM 630 N N . ASP A 1 88 ? 21.728 -9.539 -10.137 1.00 49.22 88 ASP A N 1
ATOM 631 C CA . ASP A 1 88 ? 20.848 -10.408 -10.897 1.00 49.22 88 ASP A CA 1
ATOM 632 C C . ASP A 1 88 ? 19.428 -9.873 -10.682 1.00 49.22 88 ASP A C 1
ATOM 634 O O . ASP A 1 88 ? 18.776 -10.106 -9.659 1.00 49.22 88 ASP A O 1
ATOM 638 N N . ALA A 1 89 ? 19.008 -8.994 -11.584 1.00 49.47 89 ALA A N 1
ATOM 639 C CA . ALA A 1 89 ? 17.655 -8.487 -11.632 1.00 49.47 89 ALA A CA 1
ATOM 640 C C . ALA A 1 89 ? 16.736 -9.676 -11.947 1.00 49.47 89 ALA A C 1
ATOM 642 O O . ALA A 1 89 ? 16.652 -10.101 -13.091 1.00 49.47 89 ALA A O 1
ATOM 643 N N . GLY A 1 90 ? 16.074 -10.231 -10.928 1.00 55.75 90 GLY A N 1
ATOM 644 C CA . GLY A 1 90 ? 15.040 -11.249 -11.134 1.00 55.75 90 GLY A CA 1
ATOM 645 C C . GLY A 1 90 ? 15.533 -12.671 -11.329 1.00 55.75 90 GLY A C 1
ATOM 646 O O . GLY A 1 90 ? 15.195 -13.313 -12.319 1.00 55.75 90 GLY A O 1
ATOM 647 N N . GLY A 1 91 ? 16.310 -13.171 -10.377 1.00 68.06 91 GLY A N 1
ATOM 648 C CA . GLY A 1 91 ? 16.850 -14.524 -10.419 1.00 68.06 91 GLY A CA 1
ATOM 649 C C . GLY A 1 91 ? 15.867 -15.661 -10.096 1.00 68.06 91 GLY A C 1
ATOM 650 O O . GLY A 1 91 ? 14.697 -15.440 -9.755 1.00 68.06 91 GLY A O 1
ATOM 651 N N . PRO A 1 92 ? 16.367 -16.917 -10.102 1.00 77.62 92 PRO A N 1
ATOM 652 C CA . PRO A 1 92 ? 15.620 -18.104 -9.668 1.00 77.62 92 PRO A CA 1
ATOM 653 C C . PRO A 1 92 ? 15.090 -17.995 -8.227 1.00 77.62 92 PRO A C 1
ATOM 655 O O . PRO A 1 92 ? 14.062 -18.582 -7.905 1.00 77.62 92 PRO A O 1
ATOM 658 N N . GLU A 1 93 ? 15.735 -17.193 -7.377 1.00 85.62 93 GLU A N 1
ATOM 659 C CA . GLU A 1 93 ? 15.319 -16.962 -5.990 1.00 85.62 93 GLU A CA 1
ATOM 660 C C . GLU A 1 93 ? 13.948 -16.281 -5.880 1.00 85.62 93 GLU A C 1
ATOM 662 O O . GLU A 1 93 ? 13.124 -16.666 -5.046 1.00 85.62 93 GLU A O 1
ATOM 667 N N . ASP A 1 94 ? 13.687 -15.276 -6.723 1.00 89.00 94 ASP A N 1
ATOM 668 C CA . ASP A 1 94 ? 12.410 -14.558 -6.717 1.00 89.00 94 ASP A CA 1
ATOM 669 C C . ASP A 1 94 ? 11.301 -15.451 -7.297 1.00 89.00 94 ASP A C 1
ATOM 671 O O . ASP A 1 94 ? 10.179 -15.457 -6.788 1.00 89.00 94 ASP A O 1
ATOM 675 N N . ARG A 1 95 ? 11.628 -16.297 -8.284 1.00 91.56 95 ARG A N 1
ATOM 676 C CA . ARG A 1 95 ? 10.714 -17.324 -8.806 1.00 91.56 95 ARG A CA 1
ATOM 677 C C . ARG A 1 95 ? 10.319 -18.336 -7.730 1.00 91.56 95 ARG A C 1
ATOM 679 O O . ARG A 1 95 ? 9.128 -18.584 -7.542 1.00 91.56 95 ARG A O 1
ATOM 686 N N . ASP A 1 96 ? 11.291 -18.874 -6.998 1.00 91.50 96 ASP A N 1
ATOM 687 C CA . ASP A 1 96 ? 11.048 -19.816 -5.901 1.00 91.50 96 ASP A CA 1
ATOM 688 C C . ASP A 1 96 ? 10.206 -19.179 -4.788 1.00 91.50 96 ASP A C 1
ATOM 690 O O . ASP A 1 96 ? 9.361 -19.832 -4.167 1.00 91.50 96 ASP A O 1
ATOM 694 N N . LEU A 1 97 ? 10.414 -17.884 -4.533 1.00 92.38 97 LEU A N 1
ATOM 695 C CA . LEU A 1 97 ? 9.628 -17.130 -3.568 1.00 92.38 97 LEU A CA 1
ATOM 696 C C . LEU A 1 97 ? 8.173 -16.973 -4.028 1.00 92.38 97 LEU A C 1
ATOM 698 O O . LEU A 1 97 ? 7.263 -17.178 -3.223 1.00 92.38 97 LEU A O 1
ATOM 702 N N . ILE A 1 98 ? 7.945 -16.669 -5.308 1.00 93.19 98 ILE A N 1
ATOM 703 C CA . ILE A 1 98 ? 6.606 -16.608 -5.909 1.00 93.19 98 ILE A CA 1
ATOM 704 C C . ILE A 1 98 ? 5.898 -17.964 -5.825 1.00 93.19 98 ILE A C 1
ATOM 706 O O . ILE A 1 98 ? 4.762 -18.025 -5.350 1.00 93.19 98 ILE A O 1
ATOM 710 N N . ASP A 1 99 ? 6.558 -19.052 -6.227 1.00 93.81 99 ASP A N 1
ATOM 711 C CA . ASP A 1 99 ? 5.960 -20.391 -6.197 1.00 93.81 99 ASP A CA 1
ATOM 712 C C . ASP A 1 99 ? 5.607 -20.813 -4.757 1.00 93.81 99 ASP A C 1
ATOM 714 O O . ASP A 1 99 ? 4.524 -21.355 -4.513 1.00 93.81 99 ASP A O 1
ATOM 718 N N . ARG A 1 100 ? 6.447 -20.465 -3.772 1.00 91.62 100 ARG A N 1
ATOM 719 C CA . ARG A 1 100 ? 6.143 -20.661 -2.345 1.00 91.62 100 ARG A CA 1
ATOM 720 C C . ARG A 1 100 ? 4.940 -19.836 -1.891 1.00 91.62 100 ARG A C 1
ATOM 722 O O . ARG A 1 100 ? 4.064 -2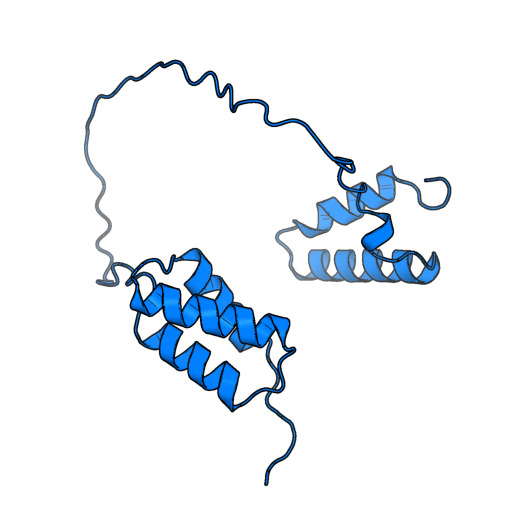0.357 -1.205 1.00 91.62 100 ARG A O 1
ATOM 729 N N . MET A 1 101 ? 4.864 -18.562 -2.282 1.00 92.81 101 MET A N 1
ATOM 730 C CA . MET A 1 101 ? 3.730 -17.699 -1.935 1.00 92.81 101 MET A CA 1
ATOM 731 C C . MET A 1 101 ? 2.405 -18.239 -2.489 1.00 92.81 101 MET A C 1
ATOM 733 O O . MET A 1 101 ? 1.382 -18.206 -1.806 1.00 92.81 101 MET A O 1
ATOM 737 N N . LEU A 1 102 ? 2.425 -18.779 -3.708 1.00 92.31 102 LEU A N 1
ATOM 738 C CA . LEU A 1 102 ? 1.258 -19.391 -4.341 1.00 92.31 102 LEU A CA 1
ATOM 739 C C . LEU A 1 102 ? 0.818 -20.695 -3.656 1.00 92.31 102 LEU A C 1
ATOM 741 O O . LEU A 1 102 ? -0.381 -20.982 -3.623 1.00 92.31 102 LEU A O 1
ATOM 745 N N . ALA A 1 103 ? 1.763 -21.470 -3.116 1.00 90.81 103 ALA A N 1
ATOM 746 C CA . ALA A 1 103 ? 1.498 -22.749 -2.458 1.00 90.81 103 ALA A CA 1
ATOM 747 C C . ALA A 1 103 ? 1.059 -22.602 -0.989 1.00 90.81 103 ALA A C 1
ATOM 749 O O . ALA A 1 103 ? 0.089 -23.233 -0.563 1.00 90.81 103 ALA A O 1
ATOM 750 N N . ASP A 1 104 ? 1.746 -21.757 -0.218 1.00 88.19 104 ASP A N 1
ATOM 751 C CA . ASP A 1 104 ? 1.661 -21.764 1.249 1.00 88.19 104 ASP A CA 1
ATOM 752 C C . ASP A 1 104 ? 0.597 -20.805 1.815 1.00 88.19 104 ASP A C 1
ATOM 754 O O . ASP A 1 104 ? 0.242 -20.883 2.999 1.00 88.19 104 ASP A O 1
ATOM 758 N N . TYR A 1 105 ? 0.049 -19.906 0.987 1.00 87.44 105 TYR A N 1
ATOM 759 C CA . TYR A 1 105 ? -0.812 -18.806 1.431 1.00 87.44 105 TYR A CA 1
ATOM 760 C C . TYR A 1 105 ? -2.210 -18.838 0.800 1.00 87.44 105 TYR A C 1
ATOM 762 O O . TYR A 1 105 ? -2.413 -19.281 -0.331 1.00 87.44 105 TYR A O 1
ATOM 770 N N . VAL A 1 106 ? -3.218 -18.358 1.544 1.00 85.88 106 VAL A N 1
ATOM 771 C CA . VAL A 1 106 ? -4.536 -18.045 0.960 1.00 85.88 106 VAL A CA 1
ATOM 772 C C . VAL A 1 106 ? -4.456 -16.625 0.427 1.00 85.88 106 VAL A C 1
ATOM 774 O O . VAL A 1 106 ? -4.474 -15.674 1.204 1.00 85.88 106 VAL A O 1
ATOM 777 N N . LEU 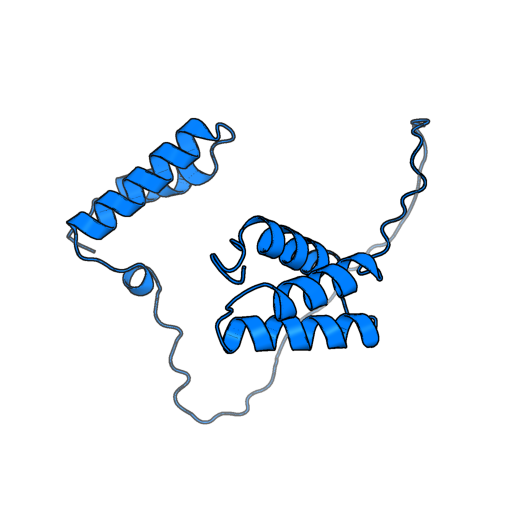A 1 107 ? -4.330 -16.495 -0.885 1.00 87.56 107 LEU A N 1
ATOM 778 C CA . LEU A 1 107 ? -4.285 -15.208 -1.570 1.00 87.56 107 LEU A CA 1
ATOM 779 C C . LEU A 1 107 ? -5.644 -14.916 -2.208 1.00 87.56 107 LEU A C 1
ATOM 781 O O . LEU A 1 107 ? -6.400 -15.845 -2.501 1.00 87.56 107 LEU A O 1
ATOM 785 N N . SER A 1 108 ? -5.944 -13.636 -2.426 1.00 89.00 108 SER A N 1
ATOM 786 C CA . SER A 1 108 ? -7.057 -13.249 -3.294 1.00 89.00 108 SER A CA 1
ATOM 787 C C . SER A 1 108 ? -6.768 -13.680 -4.735 1.00 89.00 108 SER A C 1
ATOM 789 O O . SER A 1 108 ? -5.605 -13.848 -5.120 1.00 89.00 108 SER A O 1
ATOM 791 N N . ASP A 1 109 ? -7.817 -13.829 -5.545 1.00 90.75 109 ASP A N 1
ATOM 792 C CA . ASP A 1 109 ? -7.663 -14.183 -6.961 1.00 90.75 109 ASP A CA 1
ATOM 793 C C . ASP A 1 109 ? -6.816 -13.147 -7.710 1.00 90.75 109 ASP A C 1
ATOM 795 O O . ASP A 1 109 ? -5.962 -13.514 -8.513 1.00 90.75 109 ASP A O 1
ATOM 799 N N . GLN A 1 110 ? -6.971 -11.865 -7.364 1.00 91.06 110 GLN A N 1
ATOM 800 C CA . GLN A 1 110 ? -6.163 -10.781 -7.917 1.00 91.06 110 GLN A CA 1
ATOM 801 C C . GLN A 1 110 ? -4.673 -10.953 -7.587 1.00 91.06 110 GLN A C 1
ATOM 803 O O . GLN A 1 110 ? -3.849 -10.985 -8.494 1.00 91.06 110 GLN A O 1
ATOM 808 N N . THR A 1 111 ? -4.306 -11.135 -6.314 1.00 91.75 111 THR A N 1
ATOM 809 C CA . THR A 1 111 ? -2.891 -11.287 -5.927 1.00 91.75 111 THR A CA 1
ATOM 810 C C . THR A 1 111 ? -2.285 -12.573 -6.493 1.00 91.75 111 THR A C 1
ATOM 812 O O . THR A 1 111 ? -1.112 -12.610 -6.856 1.00 91.75 111 THR A O 1
ATOM 815 N N . ARG A 1 112 ? -3.078 -13.644 -6.608 1.00 93.31 112 ARG A N 1
ATOM 816 C CA . ARG A 1 112 ? -2.644 -14.881 -7.267 1.00 93.31 112 ARG A CA 1
ATOM 817 C C . ARG A 1 112 ? -2.357 -14.662 -8.755 1.00 93.31 112 ARG A C 1
ATOM 819 O O . ARG A 1 112 ? -1.384 -15.223 -9.262 1.00 93.31 112 ARG A O 1
ATOM 826 N N . GLN A 1 113 ? -3.191 -13.881 -9.437 1.00 94.88 113 GLN A N 1
ATOM 827 C CA . GLN A 1 113 ? -3.004 -13.543 -10.845 1.00 94.88 113 GLN A CA 1
ATOM 828 C C . GLN A 1 113 ? -1.746 -12.689 -11.037 1.00 94.88 113 GLN A C 1
ATOM 830 O O . GLN A 1 113 ? -0.884 -13.079 -11.817 1.00 94.88 113 GLN A O 1
ATOM 835 N N . GLU A 1 114 ? -1.575 -11.634 -10.236 1.00 95.12 114 GLU A N 1
ATOM 836 C CA . GLU A 1 114 ? -0.376 -10.781 -10.245 1.00 95.12 114 GLU A CA 1
ATOM 837 C C . GLU A 1 114 ? 0.915 -11.599 -10.073 1.00 95.12 114 GLU A C 1
ATOM 839 O O . GLU A 1 114 ? 1.841 -11.488 -10.869 1.00 95.12 114 GLU A O 1
ATOM 844 N N . LEU A 1 115 ? 0.966 -12.495 -9.081 1.00 95.19 115 LEU A N 1
ATOM 845 C CA . LEU A 1 115 ? 2.117 -13.383 -8.872 1.00 95.19 115 LEU A CA 1
ATOM 846 C C . LEU A 1 115 ? 2.354 -14.344 -10.045 1.00 95.19 115 LEU A C 1
ATOM 848 O O . LEU A 1 115 ? 3.494 -14.687 -10.357 1.00 95.19 115 LEU A O 1
ATOM 852 N N . THR A 1 116 ? 1.284 -14.798 -10.696 1.00 95.06 116 THR A N 1
ATOM 853 C CA . THR A 1 116 ? 1.388 -15.680 -11.864 1.00 95.06 116 THR A CA 1
ATOM 854 C C . THR A 1 116 ? 1.945 -14.939 -13.074 1.00 95.06 116 THR A C 1
ATOM 856 O O . THR A 1 116 ? 2.707 -15.538 -13.833 1.00 95.06 116 THR A O 1
ATOM 859 N N . ASP A 1 117 ? 1.582 -13.670 -13.248 1.00 95.06 117 ASP A N 1
ATOM 860 C CA . ASP A 1 117 ? 2.072 -12.830 -14.339 1.00 95.06 117 ASP A CA 1
ATOM 861 C C . ASP A 1 117 ? 3.534 -12.439 -14.108 1.00 95.06 117 ASP A C 1
ATOM 863 O O . ASP A 1 117 ? 4.363 -12.752 -14.955 1.00 95.06 117 ASP A O 1
ATOM 867 N N . LEU A 1 118 ? 3.902 -12.016 -12.895 1.00 94.19 118 LEU A N 1
ATOM 868 C CA . LEU A 1 118 ? 5.306 -11.798 -12.520 1.00 94.19 118 LEU A CA 1
ATOM 869 C C . LEU A 1 118 ? 6.185 -13.037 -12.758 1.00 94.19 118 LEU A C 1
ATOM 871 O O . LEU A 1 118 ? 7.325 -12.938 -13.204 1.00 94.19 118 LEU A O 1
ATOM 875 N N . ARG A 1 119 ? 5.658 -14.243 -12.511 1.00 93.50 119 ARG A N 1
ATOM 876 C CA . ARG A 1 119 ? 6.375 -15.493 -12.810 1.00 93.50 119 ARG A CA 1
ATOM 877 C C . ARG A 1 119 ? 6.602 -15.709 -14.312 1.00 93.50 119 ARG A C 1
ATOM 879 O O . ARG A 1 119 ? 7.586 -16.359 -14.680 1.00 93.50 119 ARG A O 1
ATOM 886 N N . LYS A 1 120 ? 5.690 -15.242 -15.172 1.00 93.38 120 LYS A N 1
ATOM 887 C CA . LYS A 1 120 ? 5.873 -15.270 -16.632 1.00 93.38 120 LYS A CA 1
ATOM 888 C C . LYS A 1 120 ? 6.902 -14.229 -17.053 1.00 93.38 120 LYS A C 1
ATOM 890 O O . LYS A 1 120 ? 7.761 -14.575 -17.854 1.00 93.38 120 LYS A O 1
ATOM 895 N N . ASP A 1 121 ? 6.881 -13.045 -16.451 1.00 91.88 121 ASP A N 1
ATOM 896 C CA . ASP A 1 121 ? 7.832 -11.970 -16.748 1.00 91.88 121 ASP A CA 1
ATOM 897 C C . ASP A 1 121 ? 9.269 -12.398 -16.410 1.00 91.88 121 ASP A C 1
ATOM 899 O O . ASP A 1 121 ? 10.184 -12.174 -17.200 1.00 91.88 121 ASP A O 1
ATOM 903 N N . ILE A 1 122 ? 9.468 -13.150 -15.314 1.00 89.69 122 ILE A N 1
ATOM 904 C CA . ILE A 1 122 ? 10.763 -13.794 -15.006 1.00 89.69 122 ILE A CA 1
ATOM 905 C C . ILE A 1 122 ? 11.180 -14.761 -16.123 1.00 89.69 122 ILE A C 1
ATOM 907 O O . ILE A 1 122 ? 12.344 -14.799 -16.510 1.00 89.69 122 ILE A O 1
ATOM 911 N N . ALA A 1 123 ? 10.249 -15.557 -16.659 1.00 88.56 123 ALA A N 1
ATOM 912 C CA . ALA A 1 123 ? 10.554 -16.499 -17.739 1.00 88.56 123 ALA A CA 1
ATOM 913 C C . ALA A 1 123 ? 10.814 -15.804 -19.088 1.00 88.56 123 ALA A C 1
ATOM 915 O O . ALA A 1 123 ? 11.537 -16.352 -19.918 1.00 88.56 123 ALA A O 1
ATOM 916 N N . ALA A 1 124 ? 10.227 -14.625 -19.299 1.00 87.75 124 ALA A N 1
ATOM 917 C CA . ALA A 1 124 ? 10.441 -13.782 -20.470 1.00 87.75 124 ALA A CA 1
ATOM 918 C C . ALA A 1 124 ? 11.705 -12.907 -20.359 1.00 87.75 124 ALA A C 1
ATOM 920 O O . ALA A 1 124 ? 12.160 -12.373 -21.366 1.00 87.75 124 ALA A O 1
ATOM 921 N N . GLY A 1 125 ? 12.290 -12.782 -19.161 1.00 87.50 125 GLY A N 1
ATOM 922 C CA . GLY A 1 125 ? 13.402 -11.867 -18.891 1.00 87.50 125 GLY A CA 1
ATOM 923 C C . GLY A 1 125 ? 12.976 -10.397 -18.788 1.00 87.50 125 GLY A C 1
ATOM 924 O O . GLY A 1 125 ? 13.823 -9.514 -18.855 1.00 87.50 125 GLY A O 1
ATOM 925 N N . GLU A 1 126 ? 11.677 -10.133 -18.629 1.00 89.44 126 GLU A N 1
ATOM 926 C CA . GLU A 1 126 ? 11.087 -8.790 -18.497 1.00 89.44 126 GLU A CA 1
ATOM 927 C C . GLU A 1 126 ? 10.945 -8.355 -17.028 1.00 89.44 126 GLU A C 1
ATOM 929 O O . GLU A 1 126 ? 10.474 -7.260 -16.729 1.00 89.44 126 GLU A O 1
ATOM 934 N N . PHE A 1 127 ? 11.373 -9.203 -16.091 1.00 89.31 127 PHE A N 1
ATOM 935 C CA . PHE A 1 127 ? 11.261 -8.938 -14.665 1.00 89.31 127 PHE A CA 1
ATOM 936 C C . PHE A 1 127 ? 12.262 -7.882 -14.197 1.00 89.31 127 PHE A C 1
ATOM 938 O O . PHE A 1 127 ? 13.477 -8.021 -14.350 1.00 89.31 127 PHE A O 1
ATOM 945 N N . SER A 1 128 ? 11.750 -6.826 -13.572 1.00 89.94 128 SER A N 1
ATOM 946 C CA . SER A 1 128 ? 12.561 -5.685 -13.173 1.00 89.94 128 SER A CA 1
ATOM 947 C C . SER A 1 128 ? 13.075 -5.789 -11.726 1.00 89.94 128 SER A C 1
ATOM 949 O O . SER A 1 128 ? 12.513 -6.490 -10.874 1.00 89.94 128 SER A O 1
ATOM 951 N N . PRO A 1 129 ? 14.095 -4.992 -11.354 1.00 86.69 129 PRO A N 1
ATOM 952 C CA . PRO A 1 129 ? 14.496 -4.829 -9.955 1.00 86.69 129 PRO A CA 1
ATOM 953 C C . PRO A 1 129 ? 13.391 -4.261 -9.044 1.00 86.69 129 PRO A C 1
ATOM 955 O O . PRO A 1 129 ? 13.482 -4.360 -7.814 1.00 86.69 129 PRO A O 1
ATOM 958 N N . ALA A 1 130 ? 12.373 -3.598 -9.604 1.00 86.00 130 ALA A N 1
ATOM 959 C CA . ALA A 1 130 ? 11.216 -3.135 -8.840 1.00 86.00 130 ALA A CA 1
ATOM 960 C C . ALA A 1 130 ? 10.303 -4.312 -8.467 1.00 86.00 130 ALA A C 1
ATOM 962 O O . ALA A 1 130 ? 9.889 -4.411 -7.309 1.00 86.00 130 ALA A O 1
ATOM 963 N N . ASP A 1 131 ? 10.097 -5.244 -9.396 1.00 91.12 131 ASP A N 1
ATOM 964 C CA . ASP A 1 131 ? 9.290 -6.447 -9.186 1.00 91.12 131 ASP A CA 1
ATOM 965 C C . ASP A 1 131 ? 9.927 -7.371 -8.145 1.00 91.12 131 ASP A C 1
ATOM 967 O O . ASP A 1 131 ? 9.251 -7.834 -7.224 1.00 91.12 131 ASP A O 1
ATOM 971 N N . SER A 1 132 ? 11.255 -7.533 -8.190 1.00 90.19 132 SER A N 1
ATOM 972 C CA . SER A 1 132 ? 12.014 -8.264 -7.161 1.00 90.19 132 SER A CA 1
ATOM 973 C C . SER A 1 132 ? 11.759 -7.692 -5.761 1.00 90.19 132 SER A C 1
ATOM 975 O O . SER A 1 132 ? 11.435 -8.406 -4.804 1.00 90.19 132 SER A O 1
ATOM 977 N N . ARG A 1 133 ? 11.823 -6.359 -5.625 1.00 91.31 133 ARG A N 1
ATOM 978 C CA . ARG A 1 133 ? 11.545 -5.682 -4.350 1.00 91.31 133 ARG A CA 1
ATOM 979 C C . ARG A 1 133 ? 10.096 -5.863 -3.907 1.00 91.31 133 ARG A C 1
ATOM 981 O O . ARG A 1 133 ? 9.873 -6.054 -2.709 1.00 91.31 133 ARG A O 1
ATOM 988 N N . TYR A 1 134 ? 9.137 -5.811 -4.829 1.00 93.12 134 TYR A N 1
ATOM 989 C CA . TYR A 1 134 ? 7.723 -6.043 -4.535 1.00 93.12 134 TYR A CA 1
ATOM 990 C C . TYR A 1 134 ? 7.490 -7.460 -4.000 1.00 93.12 134 TYR A C 1
ATOM 992 O O . TYR A 1 134 ? 6.972 -7.616 -2.893 1.00 93.12 134 TYR A O 1
ATOM 1000 N N . VAL A 1 135 ? 7.964 -8.478 -4.721 1.00 92.38 135 VAL A N 1
ATOM 1001 C CA . VAL A 1 135 ? 7.844 -9.902 -4.365 1.00 92.38 135 VAL A CA 1
ATOM 1002 C C . VAL A 1 135 ? 8.427 -10.174 -2.974 1.00 92.38 135 VAL A C 1
ATOM 1004 O O . VAL A 1 135 ? 7.773 -10.786 -2.124 1.00 92.38 135 VAL A O 1
ATOM 1007 N N . ARG A 1 136 ? 9.620 -9.644 -2.681 1.00 90.94 136 ARG A N 1
ATOM 1008 C CA . ARG A 1 136 ? 10.277 -9.797 -1.370 1.00 90.94 136 ARG A CA 1
ATOM 1009 C C . ARG A 1 136 ? 9.518 -9.106 -0.240 1.00 90.94 136 ARG A C 1
ATOM 1011 O O . ARG A 1 136 ? 9.416 -9.652 0.861 1.00 90.94 136 ARG A O 1
ATOM 1018 N N . GLN A 1 137 ? 8.987 -7.908 -0.478 1.00 92.62 137 GLN A N 1
ATOM 1019 C CA . GLN A 1 137 ? 8.180 -7.199 0.518 1.00 92.62 137 GLN A CA 1
ATOM 1020 C C . GLN A 1 137 ? 6.846 -7.897 0.774 1.00 92.62 137 GLN A C 1
ATOM 1022 O O . GLN A 1 137 ? 6.424 -7.995 1.929 1.00 92.62 137 GLN A O 1
ATOM 1027 N N . LEU A 1 138 ? 6.204 -8.405 -0.277 1.00 91.94 138 LEU A N 1
ATOM 1028 C CA . LEU A 1 138 ? 4.960 -9.152 -0.174 1.00 91.94 138 LEU A CA 1
ATOM 1029 C C . LEU A 1 138 ? 5.167 -10.421 0.659 1.00 91.94 138 LEU A C 1
ATOM 1031 O O . LEU A 1 138 ? 4.463 -10.616 1.649 1.00 91.94 138 LEU A O 1
ATOM 1035 N N . ALA A 1 139 ? 6.208 -11.204 0.366 1.00 89.75 139 ALA A N 1
ATOM 1036 C CA . ALA A 1 139 ? 6.538 -12.412 1.121 1.00 89.75 139 ALA A CA 1
ATOM 1037 C C . ALA A 1 139 ? 6.730 -12.160 2.628 1.00 89.75 139 ALA A C 1
ATOM 1039 O O . ALA A 1 139 ? 6.293 -12.961 3.450 1.00 89.75 139 ALA A O 1
ATOM 1040 N N . ARG A 1 140 ? 7.331 -11.023 3.014 1.00 89.25 140 ARG A N 1
ATOM 1041 C CA . ARG A 1 140 ? 7.511 -10.641 4.430 1.00 89.25 140 ARG A CA 1
ATOM 1042 C C . ARG A 1 140 ? 6.195 -10.348 5.153 1.00 89.25 140 ARG A C 1
ATOM 1044 O O . ARG A 1 140 ? 6.124 -10.490 6.371 1.00 89.25 140 ARG A O 1
ATOM 1051 N N . ARG A 1 141 ? 5.175 -9.880 4.430 1.00 88.19 141 ARG A N 1
ATOM 1052 C CA . ARG A 1 141 ? 3.874 -9.480 4.997 1.00 88.19 141 ARG A CA 1
ATOM 1053 C C . ARG A 1 141 ? 2.890 -10.636 5.066 1.00 88.19 141 ARG A C 1
ATOM 1055 O O . ARG A 1 141 ? 1.985 -10.623 5.903 1.00 88.19 141 ARG A O 1
ATOM 1062 N N . LEU A 1 142 ? 3.045 -11.612 4.181 1.00 87.00 142 LEU A N 1
ATOM 1063 C CA . LEU A 1 142 ? 2.155 -12.751 4.118 1.00 87.00 142 LEU A CA 1
ATOM 1064 C C . LEU A 1 142 ? 2.322 -13.620 5.371 1.00 87.00 142 LEU A C 1
ATOM 1066 O O . LEU A 1 142 ? 3.409 -14.090 5.708 1.00 87.00 142 LEU A O 1
ATOM 1070 N N . LYS A 1 143 ? 1.209 -13.835 6.078 1.00 72.19 143 LYS A N 1
ATOM 1071 C CA . LYS A 1 143 ? 1.145 -14.731 7.235 1.00 72.19 143 LYS A CA 1
ATOM 1072 C C . LYS A 1 143 ? 0.810 -16.138 6.753 1.00 72.19 143 LYS A C 1
ATOM 1074 O O . LYS A 1 143 ? -0.164 -16.275 6.012 1.00 72.19 143 LYS A O 1
ATOM 1079 N N . PRO A 1 144 ? 1.582 -17.163 7.148 1.00 67.69 144 PRO A N 1
ATOM 1080 C CA . PRO A 1 144 ? 1.353 -18.526 6.686 1.00 67.69 144 PRO A CA 1
ATOM 1081 C C . PRO A 1 144 ? -0.068 -18.967 7.031 1.00 67.69 144 PRO A C 1
ATOM 1083 O O . PRO A 1 144 ? -0.630 -18.527 8.041 1.00 67.69 144 PRO A O 1
ATOM 1086 N N . ARG A 1 145 ? -0.655 -19.839 6.201 1.00 68.00 145 ARG A N 1
ATOM 1087 C CA . ARG A 1 145 ? -1.948 -20.460 6.511 1.00 68.00 145 ARG A CA 1
ATOM 1088 C C . ARG A 1 145 ? -1.859 -21.110 7.889 1.00 68.00 145 ARG A C 1
ATOM 1090 O O . ARG A 1 145 ? -1.179 -22.118 8.064 1.00 68.00 145 ARG A O 1
ATOM 1097 N N . ALA A 1 146 ? -2.540 -20.531 8.876 1.00 55.00 146 ALA A N 1
ATOM 1098 C CA . ALA A 1 146 ? -2.691 -21.160 10.175 1.00 55.00 146 ALA A CA 1
ATOM 1099 C C . ALA A 1 146 ? -3.490 -22.460 9.979 1.00 55.00 146 ALA A C 1
ATOM 1101 O O . ALA A 1 146 ? -4.693 -22.418 9.736 1.00 55.00 146 ALA A O 1
ATOM 1102 N N . GLY A 1 147 ? -2.802 -23.603 10.051 1.00 52.00 147 GLY A N 1
ATOM 1103 C CA . GLY A 1 147 ? -3.417 -24.927 10.156 1.00 52.00 147 GLY A CA 1
ATOM 1104 C C . GLY A 1 147 ? -3.504 -25.742 8.861 1.00 52.00 147 GLY A C 1
ATOM 1105 O O . GLY A 1 147 ? -4.523 -25.769 8.175 1.00 52.00 147 GLY A O 1
ATOM 1106 N N . SER A 1 148 ? -2.470 -26.543 8.610 1.00 46.38 148 SER A N 1
ATOM 1107 C CA . SER A 1 148 ? -2.656 -27.955 8.248 1.00 46.38 148 SER A CA 1
ATOM 1108 C C . SER A 1 148 ? -1.516 -28.776 8.837 1.00 46.38 148 SER A C 1
ATOM 1110 O O . SER A 1 148 ? -0.561 -29.125 8.149 1.00 46.38 148 SER A O 1
ATOM 1112 N N . ARG A 1 149 ? -1.618 -29.027 10.143 1.00 40.94 149 ARG A N 1
ATOM 1113 C CA . ARG A 1 149 ? -1.203 -30.262 10.812 1.00 40.94 149 ARG A CA 1
ATOM 1114 C C . ARG A 1 149 ? -1.858 -30.328 12.181 1.00 40.94 149 ARG A C 1
ATOM 1116 O O . ARG A 1 149 ? -1.883 -29.273 12.851 1.00 40.94 149 ARG A O 1
#